Protein AF-A0A815HMY9-F1 (afdb_monomer)

Secondary structure (DSSP, 8-state):
---TTSS------GGGB-TTTSSBPSSEEEPTTT--EEEHHHHHHHHTT--S------SSS----GGGGSHHHHHHHHHHHHHHHHHHHHHHHHHHHHHHHHHHHHHHHHHHHHT-

Radius of gyration: 32.59 Å; Cα contacts (8 Å, |Δi|>4): 49; chains: 1; bounding box: 58×55×93 Å

Nearest PDB structures (foldseek):
  6wi7-assembly1_A  TM=7.909E-01  e=6.933E-03  Homo sapiens
  2ckl-assembly1_B  TM=5.081E-01  e=1.659E-02  Mus musculus
  3rpg-assembly1_C  TM=5.538E-01  e=2.386E-02  Homo sapiens
  8pp7-assembly1_M  TM=5.093E-01  e=4.591E-02  Homo sapiens
  2y43-assembly1_B  TM=5.173E-01  e=6.604E-02  Homo sapiens

Sequence (116 aa):
MVDINTRNKHMLDRKYICPVCSLILREPVQLTECGHRLCQTCLNAGQEQMNIDLPRTTTAGACIPATAQFEEVHEMLHILAGDIEALVNNEQRLSNESFQMQITLTILKEESSKLK

Organism: NCBI:txid392033

Structure (mmCIF, N/CA/C/O backbone):
data_AF-A0A815HMY9-F1
#
_entry.id   AF-A0A815HMY9-F1
#
loop_
_atom_site.group_PDB
_atom_site.id
_atom_site.type_symbol
_atom_site.label_atom_id
_atom_site.label_alt_id
_atom_site.label_comp_id
_atom_site.label_asym_id
_atom_site.label_entity_id
_atom_site.label_seq_id
_atom_site.pdbx_PDB_ins_code
_atom_site.Cartn_x
_atom_site.Cartn_y
_atom_site.Cartn_z
_atom_site.occupancy
_atom_site.B_iso_or_equiv
_atom_site.auth_seq_id
_atom_site.auth_comp_id
_atom_site.auth_asym_id
_atom_site.auth_atom_id
_atom_site.pdbx_PDB_model_num
ATOM 1 N N . MET A 1 1 ? 11.245 -32.090 -42.376 1.00 38.44 1 MET A N 1
ATOM 2 C CA . MET A 1 1 ? 11.591 -30.671 -42.154 1.00 38.44 1 MET A CA 1
ATOM 3 C C . MET A 1 1 ? 11.273 -30.357 -40.709 1.00 38.44 1 MET A C 1
ATOM 5 O O . MET A 1 1 ? 10.111 -30.404 -40.345 1.00 38.44 1 MET A O 1
ATOM 9 N N . VAL A 1 2 ? 12.294 -30.193 -39.867 1.00 44.50 2 VAL A N 1
ATOM 10 C CA . VAL A 1 2 ? 12.107 -29.775 -38.472 1.00 44.50 2 VAL A CA 1
ATOM 11 C C . VAL A 1 2 ? 12.277 -28.264 -38.461 1.00 44.50 2 VAL A C 1
ATOM 13 O O . VAL A 1 2 ? 13.366 -27.781 -38.767 1.00 44.50 2 VAL A O 1
ATOM 16 N N . ASP A 1 3 ? 11.202 -27.536 -38.171 1.00 42.69 3 ASP A N 1
ATOM 17 C CA . ASP A 1 3 ? 11.218 -26.082 -38.051 1.00 42.69 3 ASP A CA 1
ATOM 18 C C . ASP A 1 3 ? 12.169 -25.650 -36.930 1.00 42.69 3 ASP A C 1
ATOM 20 O O . ASP A 1 3 ? 11.927 -25.846 -35.738 1.00 42.69 3 ASP A O 1
ATOM 24 N N . ILE A 1 4 ? 13.281 -25.040 -37.336 1.00 56.28 4 ILE A N 1
ATOM 25 C CA . ILE A 1 4 ? 14.338 -24.513 -36.463 1.00 56.28 4 ILE A CA 1
ATOM 26 C C . ILE A 1 4 ? 13.816 -23.374 -35.560 1.00 56.28 4 ILE A C 1
ATOM 28 O O . ILE A 1 4 ? 14.440 -23.049 -34.553 1.00 56.28 4 ILE A O 1
ATOM 32 N N . ASN A 1 5 ? 12.630 -22.824 -35.840 1.00 50.59 5 ASN A N 1
ATOM 33 C CA . ASN A 1 5 ? 12.062 -21.699 -35.095 1.00 50.59 5 ASN A CA 1
ATOM 34 C C . ASN A 1 5 ? 11.156 -22.090 -33.911 1.00 50.59 5 ASN A C 1
ATOM 36 O O . ASN A 1 5 ? 10.727 -21.212 -33.165 1.00 50.59 5 ASN A O 1
ATOM 40 N N . THR A 1 6 ? 10.906 -23.380 -33.658 1.00 52.47 6 THR A N 1
ATOM 41 C CA . THR A 1 6 ? 10.106 -23.846 -32.501 1.00 52.47 6 THR A CA 1
ATOM 42 C C . THR A 1 6 ? 10.982 -24.391 -31.367 1.00 52.47 6 THR A C 1
ATOM 44 O O . THR A 1 6 ? 10.725 -25.468 -30.833 1.00 52.47 6 THR A O 1
ATOM 47 N N . ARG A 1 7 ? 12.054 -23.678 -30.988 1.00 46.31 7 ARG A N 1
ATOM 48 C CA . ARG A 1 7 ? 12.955 -24.133 -29.906 1.00 46.31 7 ARG A CA 1
ATOM 49 C C . ARG A 1 7 ? 13.421 -23.097 -28.893 1.00 46.31 7 ARG A C 1
ATOM 51 O O . ARG A 1 7 ? 14.329 -23.416 -28.150 1.00 46.31 7 ARG A O 1
ATOM 58 N N . ASN A 1 8 ? 12.801 -21.923 -28.777 1.00 51.16 8 ASN A N 1
ATOM 59 C CA . ASN A 1 8 ? 13.047 -21.042 -27.624 1.00 51.16 8 ASN A CA 1
ATOM 60 C C . ASN A 1 8 ? 11.838 -20.151 -27.306 1.00 51.16 8 ASN A C 1
ATOM 62 O O . ASN A 1 8 ? 11.916 -18.929 -27.349 1.00 51.16 8 ASN A O 1
ATOM 66 N N . LYS A 1 9 ? 10.720 -20.759 -26.890 1.00 47.25 9 LYS A N 1
ATOM 67 C CA . LYS A 1 9 ? 9.711 -20.066 -26.066 1.00 47.25 9 LYS A CA 1
ATOM 68 C C . LYS A 1 9 ? 10.207 -19.987 -24.612 1.00 47.25 9 LYS A C 1
ATOM 70 O O . LYS A 1 9 ? 9.490 -20.324 -23.676 1.00 47.25 9 LYS A O 1
ATOM 75 N N . HIS A 1 10 ? 11.466 -19.599 -24.426 1.00 52.81 10 HIS A N 1
ATOM 76 C CA . HIS A 1 10 ? 11.937 -19.137 -23.134 1.00 52.81 10 HIS A CA 1
ATOM 77 C C . HIS A 1 10 ? 11.431 -17.709 -23.015 1.00 52.81 10 HIS A C 1
ATOM 79 O O . HIS A 1 10 ? 11.761 -16.864 -23.841 1.00 52.81 10 HIS A O 1
ATOM 85 N N . MET A 1 11 ? 10.567 -17.481 -22.032 1.00 54.97 11 MET A N 1
ATOM 86 C CA . MET A 1 11 ? 10.133 -16.161 -21.593 1.00 54.97 11 MET A CA 1
ATOM 87 C C . MET A 1 11 ? 11.373 -15.271 -21.487 1.00 54.97 11 MET A C 1
ATOM 89 O O . MET A 1 11 ? 12.158 -15.431 -20.552 1.00 54.97 11 MET A O 1
ATOM 93 N N . LEU A 1 12 ? 11.612 -14.411 -22.481 1.00 61.91 12 LEU A N 1
ATOM 94 C CA . LEU A 1 12 ? 12.710 -13.460 -22.409 1.00 61.91 12 LEU A CA 1
ATOM 95 C C . LEU A 1 12 ? 12.444 -12.606 -21.177 1.00 61.91 12 LEU A C 1
ATOM 97 O O . LEU A 1 12 ? 11.389 -11.981 -21.062 1.00 61.91 12 LEU A O 1
ATOM 101 N N . ASP A 1 13 ? 13.372 -12.661 -20.226 1.00 74.62 13 ASP A N 1
ATOM 102 C CA . ASP A 1 13 ? 13.276 -11.883 -19.002 1.00 74.62 13 ASP A CA 1
ATOM 103 C C . ASP A 1 13 ? 13.105 -10.406 -19.384 1.00 74.62 13 ASP A C 1
ATOM 105 O O . ASP A 1 13 ? 13.801 -9.903 -20.273 1.00 74.62 13 ASP A O 1
ATOM 109 N N . ARG A 1 14 ? 12.165 -9.716 -18.728 1.00 76.00 14 ARG A N 1
ATOM 110 C CA . ARG A 1 14 ? 11.827 -8.314 -19.008 1.00 76.00 14 ARG A CA 1
ATOM 111 C C . ARG A 1 14 ? 13.058 -7.408 -18.958 1.00 76.00 14 ARG A C 1
ATOM 113 O O . ARG A 1 14 ? 13.086 -6.406 -19.662 1.00 76.00 14 ARG A O 1
ATOM 120 N N . LYS A 1 15 ? 14.108 -7.792 -18.221 1.00 80.69 15 LYS A N 1
ATOM 121 C CA . LYS A 1 15 ? 15.401 -7.083 -18.192 1.00 80.69 15 LYS A CA 1
ATOM 122 C C . LYS A 1 15 ? 16.135 -7.013 -19.542 1.00 80.69 15 LYS A C 1
ATOM 124 O O . LYS A 1 15 ? 17.070 -6.227 -19.674 1.00 80.69 15 LYS A O 1
ATOM 129 N N . TYR A 1 16 ? 15.752 -7.834 -20.521 1.00 85.38 16 TYR A N 1
ATOM 130 C CA . TYR A 1 16 ? 16.311 -7.841 -21.878 1.00 85.38 16 TYR A CA 1
ATOM 131 C C . TYR A 1 16 ? 15.416 -7.150 -22.911 1.00 85.38 16 TYR A C 1
ATOM 133 O O . TYR A 1 16 ? 15.780 -7.095 -24.087 1.00 85.38 16 TYR A O 1
ATOM 141 N N . ILE A 1 17 ? 14.261 -6.630 -22.494 1.00 86.50 17 ILE A N 1
ATOM 142 C CA . ILE A 1 17 ? 13.305 -5.942 -23.360 1.00 86.50 17 ILE A CA 1
ATOM 143 C C . ILE A 1 17 ? 13.416 -4.436 -23.133 1.00 86.50 17 ILE A C 1
ATOM 145 O O . ILE A 1 17 ? 13.431 -3.957 -22.003 1.00 86.50 17 ILE A O 1
ATOM 149 N N . CYS A 1 18 ? 13.497 -3.679 -24.222 1.00 85.38 18 CYS A N 1
ATOM 150 C CA . CYS A 1 18 ? 13.484 -2.229 -24.178 1.00 85.38 18 CYS A CA 1
ATOM 151 C C . CYS A 1 18 ? 12.080 -1.726 -23.811 1.00 85.38 18 CYS A C 1
ATOM 153 O O . CYS A 1 18 ? 11.129 -2.075 -24.511 1.00 85.38 18 CYS A O 1
ATOM 155 N N . PRO A 1 19 ? 11.924 -0.855 -22.800 1.00 82.44 19 PRO A N 1
ATOM 156 C CA . PRO A 1 19 ? 10.613 -0.320 -22.430 1.00 82.44 19 PRO A CA 1
ATOM 157 C C . PRO A 1 19 ? 10.044 0.663 -23.466 1.00 82.44 19 PRO A C 1
ATOM 159 O O . PRO A 1 19 ? 8.841 0.889 -23.484 1.00 82.44 19 PRO A O 1
ATOM 162 N N . VAL A 1 20 ? 10.886 1.239 -24.333 1.00 85.44 20 VAL A N 1
ATOM 163 C CA . VAL A 1 20 ? 10.459 2.216 -25.349 1.00 85.44 20 VAL A CA 1
ATOM 164 C C . VAL A 1 20 ? 9.879 1.513 -26.574 1.00 85.44 20 VAL A C 1
ATOM 166 O O . VAL A 1 20 ? 8.767 1.810 -26.991 1.00 85.44 20 VAL A O 1
ATOM 169 N N . CYS A 1 21 ? 10.615 0.561 -27.155 1.00 87.25 21 CYS A N 1
ATOM 170 C CA . CYS A 1 21 ? 10.184 -0.119 -28.379 1.00 87.25 21 CYS A CA 1
ATOM 171 C C . CYS A 1 21 ? 9.567 -1.505 -28.144 1.00 87.25 21 CYS A C 1
ATOM 173 O O . CYS A 1 21 ? 9.093 -2.117 -29.094 1.00 87.25 21 CYS A O 1
ATOM 175 N N . SER A 1 22 ? 9.567 -2.015 -26.907 1.00 86.19 22 SER A N 1
ATOM 176 C CA . SER A 1 22 ? 9.085 -3.362 -26.545 1.00 86.19 22 SER A CA 1
ATOM 177 C C . SER A 1 22 ? 9.767 -4.515 -27.302 1.00 86.19 22 SER A C 1
ATOM 179 O O . SER A 1 22 ? 9.259 -5.635 -27.339 1.00 86.19 22 SER A O 1
ATOM 181 N N . LEU A 1 23 ? 10.940 -4.262 -27.889 1.00 87.06 23 LEU A N 1
ATOM 182 C CA . LEU A 1 23 ? 11.782 -5.255 -28.558 1.00 87.06 23 LEU A CA 1
ATOM 183 C C . LEU A 1 23 ? 12.968 -5.643 -27.671 1.00 87.06 23 LEU A C 1
ATOM 185 O O . LEU A 1 23 ? 13.280 -4.958 -26.698 1.00 87.06 23 LEU A O 1
ATOM 189 N N . ILE A 1 24 ? 13.670 -6.720 -28.032 1.00 89.12 24 ILE A N 1
ATOM 190 C CA . ILE A 1 24 ? 14.954 -7.070 -27.407 1.00 89.12 24 ILE A CA 1
ATOM 191 C C . ILE A 1 24 ? 15.902 -5.873 -27.510 1.00 89.12 24 ILE A C 1
ATOM 193 O O . ILE A 1 24 ? 16.030 -5.273 -28.582 1.00 89.12 24 ILE A O 1
ATOM 197 N N . LEU A 1 25 ? 16.559 -5.542 -26.398 1.00 87.44 25 LEU A N 1
ATOM 198 C CA . LEU A 1 25 ? 17.528 -4.455 -26.321 1.00 87.44 25 LEU A CA 1
ATOM 199 C C . LEU A 1 25 ? 18.603 -4.604 -27.408 1.00 87.44 25 LEU A C 1
ATOM 201 O O . LEU A 1 25 ? 19.324 -5.602 -27.452 1.00 87.44 25 LEU A O 1
ATOM 205 N N . ARG A 1 26 ? 18.728 -3.587 -28.261 1.00 90.62 26 ARG A N 1
ATOM 206 C CA . ARG A 1 26 ? 19.813 -3.447 -29.239 1.00 90.62 26 ARG A CA 1
ATOM 207 C C . ARG A 1 26 ? 20.729 -2.341 -28.757 1.00 90.62 26 ARG A C 1
ATOM 209 O O . ARG A 1 26 ? 20.251 -1.230 -28.557 1.00 90.62 26 ARG A O 1
ATOM 216 N N . GLU A 1 27 ? 22.000 -2.672 -28.545 1.00 92.12 27 GLU A N 1
ATOM 217 C CA . GLU A 1 27 ? 22.988 -1.746 -27.971 1.00 92.12 27 GLU A CA 1
ATOM 218 C C . GLU A 1 27 ? 22.455 -1.127 -26.662 1.00 92.12 27 GLU A C 1
ATOM 220 O O . GLU A 1 27 ? 22.112 0.055 -26.620 1.00 92.12 27 GLU A O 1
ATOM 225 N N . PRO A 1 28 ? 22.260 -1.947 -25.608 1.00 89.75 28 PRO A N 1
ATOM 226 C CA . PRO A 1 28 ? 21.654 -1.486 -24.368 1.00 89.75 28 PRO A CA 1
ATOM 227 C C . PRO A 1 28 ? 22.507 -0.408 -23.698 1.00 89.75 28 PRO A C 1
ATOM 229 O O . PRO A 1 28 ? 23.650 -0.658 -23.320 1.00 89.75 28 PRO A O 1
ATOM 232 N N . VAL A 1 29 ? 21.900 0.747 -23.456 1.00 89.19 29 VAL A N 1
ATOM 233 C CA . VAL A 1 29 ? 22.442 1.815 -22.616 1.00 89.19 29 VAL A CA 1
ATOM 234 C C . VAL A 1 29 ? 21.724 1.783 -21.280 1.00 89.19 29 VAL A C 1
ATOM 236 O O . VAL A 1 29 ? 20.497 1.691 -21.237 1.00 89.19 29 VAL A O 1
ATOM 239 N N . GLN A 1 30 ? 22.485 1.852 -20.190 1.00 87.81 30 GLN A N 1
ATOM 240 C CA . GLN A 1 30 ? 21.952 1.942 -18.836 1.00 87.81 30 GLN A CA 1
ATOM 241 C C . GLN A 1 30 ? 21.931 3.403 -18.381 1.00 87.81 30 GLN A C 1
ATOM 243 O O . GLN A 1 30 ? 22.959 4.075 -18.416 1.00 87.81 30 GLN A O 1
ATOM 248 N N . LEU A 1 31 ? 20.773 3.883 -17.931 1.00 81.06 31 LEU A N 1
ATOM 249 C CA . LEU A 1 31 ? 20.644 5.212 -17.336 1.00 81.06 31 LEU A CA 1
ATOM 250 C C . LEU A 1 31 ? 21.328 5.226 -15.963 1.00 81.06 31 LEU A C 1
ATOM 252 O O . LEU A 1 31 ? 21.024 4.376 -15.124 1.00 81.06 31 LEU A O 1
ATOM 256 N N . THR A 1 32 ? 22.224 6.184 -15.723 1.00 77.94 32 THR A N 1
ATOM 257 C CA . THR A 1 32 ? 22.988 6.289 -14.465 1.00 77.94 32 THR A CA 1
ATOM 258 C C . THR A 1 32 ? 22.086 6.523 -13.257 1.00 77.94 32 THR A C 1
ATOM 260 O O . THR A 1 32 ? 22.285 5.898 -12.222 1.00 77.94 32 THR A O 1
ATOM 263 N N . GLU A 1 33 ? 21.051 7.349 -13.418 1.00 71.12 33 GLU A N 1
ATOM 264 C CA . GLU A 1 33 ? 20.188 7.790 -12.313 1.00 71.12 33 GLU A CA 1
ATOM 265 C C . GLU A 1 33 ? 19.211 6.713 -11.826 1.00 71.12 33 GLU A C 1
ATOM 267 O O . GLU A 1 33 ? 18.914 6.627 -10.638 1.00 71.12 33 GLU A O 1
ATOM 272 N N . CYS A 1 34 ? 18.671 5.901 -12.742 1.00 75.12 34 CYS A N 1
ATOM 273 C CA . CYS A 1 34 ? 17.600 4.948 -12.429 1.00 75.12 34 CYS A CA 1
ATOM 274 C C . CYS A 1 34 ? 17.933 3.486 -12.768 1.00 75.12 34 CYS A C 1
ATOM 276 O O . CYS A 1 34 ? 17.124 2.602 -12.505 1.00 75.12 34 CYS A O 1
ATOM 278 N N . GLY A 1 35 ? 19.095 3.204 -13.365 1.00 77.19 35 GLY A N 1
ATOM 279 C CA . GLY A 1 35 ? 19.568 1.845 -13.655 1.00 77.19 35 GLY A CA 1
ATOM 280 C C . GLY A 1 35 ? 18.817 1.093 -14.764 1.00 77.19 35 GLY A C 1
ATOM 281 O O . GLY A 1 35 ? 19.206 -0.023 -15.113 1.00 77.19 35 GLY A O 1
ATOM 282 N N . HIS A 1 36 ? 17.773 1.683 -15.351 1.00 81.12 36 HIS A N 1
ATOM 283 C CA . HIS A 1 36 ? 17.024 1.086 -16.455 1.00 81.12 36 HIS A CA 1
ATOM 284 C C . HIS A 1 36 ? 17.851 1.024 -17.737 1.00 81.12 36 HIS A C 1
ATOM 286 O O . HIS A 1 36 ? 18.683 1.893 -17.999 1.00 81.12 36 HIS A O 1
ATOM 292 N N . ARG A 1 37 ? 17.588 -0.002 -18.553 1.00 87.12 37 ARG A N 1
ATOM 293 C CA . ARG A 1 37 ? 18.242 -0.201 -19.848 1.00 87.12 37 ARG A CA 1
ATOM 294 C C . ARG A 1 37 ? 17.278 0.054 -20.996 1.00 87.12 37 ARG A C 1
ATOM 296 O O . ARG A 1 37 ? 16.146 -0.424 -20.976 1.00 87.12 37 ARG A O 1
ATOM 303 N N . LEU A 1 38 ? 17.748 0.761 -22.014 1.00 88.69 38 LEU A N 1
ATOM 304 C CA . LEU A 1 38 ? 17.036 0.977 -23.274 1.00 88.69 38 LEU A CA 1
ATOM 305 C C . LEU A 1 38 ? 18.000 0.880 -24.462 1.00 88.69 38 LEU A C 1
ATOM 307 O O . LEU A 1 38 ? 19.210 0.847 -24.269 1.00 88.69 38 LEU A O 1
ATOM 311 N N . CYS A 1 39 ? 17.483 0.792 -25.687 1.00 92.69 39 CYS A N 1
ATOM 312 C CA . CYS A 1 39 ? 18.334 0.783 -26.878 1.00 92.69 39 CYS A CA 1
ATOM 313 C C . CYS A 1 39 ? 19.019 2.145 -27.061 1.00 92.69 39 CYS A C 1
ATOM 315 O O . CYS A 1 39 ? 18.355 3.168 -26.891 1.00 92.69 39 CYS A O 1
ATOM 317 N N . GLN A 1 40 ? 20.282 2.175 -27.496 1.00 90.06 40 GLN A N 1
ATOM 318 C CA . GLN A 1 40 ? 20.995 3.416 -27.845 1.00 90.06 40 GLN A CA 1
ATOM 319 C C . GLN A 1 40 ? 20.177 4.295 -28.805 1.00 90.06 40 GLN A C 1
ATOM 321 O O . GLN A 1 40 ? 20.058 5.501 -28.616 1.00 90.06 40 GLN A O 1
ATOM 326 N N . THR A 1 41 ? 19.536 3.685 -29.802 1.00 89.25 41 THR A N 1
ATOM 327 C CA . THR A 1 41 ? 18.679 4.394 -30.762 1.00 89.25 41 THR A CA 1
ATOM 328 C C . THR A 1 41 ? 17.425 4.984 -30.120 1.00 89.25 41 THR A C 1
ATOM 330 O O . THR A 1 41 ? 17.031 6.094 -30.461 1.00 89.25 41 THR A O 1
ATOM 333 N N . CYS A 1 42 ? 16.818 4.277 -29.163 1.00 86.75 42 CYS A N 1
ATOM 334 C CA . CYS A 1 42 ? 15.677 4.781 -28.400 1.00 86.75 42 CYS A CA 1
ATOM 335 C C . CYS A 1 42 ? 16.078 5.921 -27.457 1.00 86.75 42 CYS A C 1
ATOM 337 O O . CYS A 1 42 ? 15.256 6.795 -27.202 1.00 86.75 42 CYS A O 1
ATOM 339 N N . LEU A 1 43 ? 17.322 5.925 -26.963 1.00 85.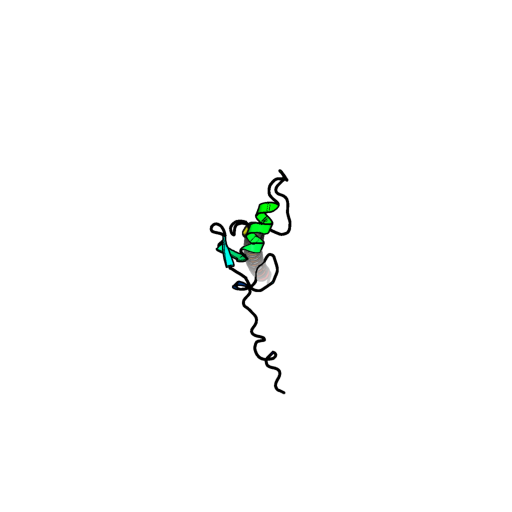25 43 LEU A N 1
ATOM 340 C CA . LEU A 1 43 ? 17.855 7.023 -26.157 1.00 85.25 43 LEU A CA 1
ATOM 341 C C . LEU A 1 43 ? 17.999 8.275 -27.020 1.00 85.25 43 LEU A C 1
ATOM 343 O O . LEU A 1 43 ? 17.422 9.310 -26.704 1.00 85.25 43 LEU A O 1
ATOM 347 N N . ASN A 1 44 ? 18.705 8.146 -28.143 1.00 82.62 44 ASN A N 1
ATOM 348 C CA . ASN A 1 44 ? 19.010 9.261 -29.035 1.00 82.62 44 ASN A CA 1
ATOM 349 C C . ASN A 1 44 ? 17.729 9.877 -29.633 1.00 82.62 44 ASN A C 1
ATOM 351 O O . ASN A 1 44 ? 17.581 11.096 -29.636 1.00 82.62 44 ASN A O 1
ATOM 355 N N . ALA A 1 45 ? 16.757 9.047 -30.039 1.00 77.56 45 ALA A N 1
ATOM 356 C CA . ALA A 1 45 ? 15.476 9.517 -30.574 1.00 77.56 45 ALA A CA 1
ATOM 357 C C . ALA A 1 45 ? 14.654 10.335 -29.559 1.00 77.56 45 ALA A C 1
ATOM 359 O O . ALA A 1 45 ? 13.934 11.252 -29.949 1.00 77.56 45 ALA A O 1
ATOM 360 N N . GLY A 1 46 ? 14.766 10.025 -28.261 1.00 64.12 46 GLY A N 1
ATOM 361 C CA . GLY A 1 46 ? 14.130 10.805 -27.197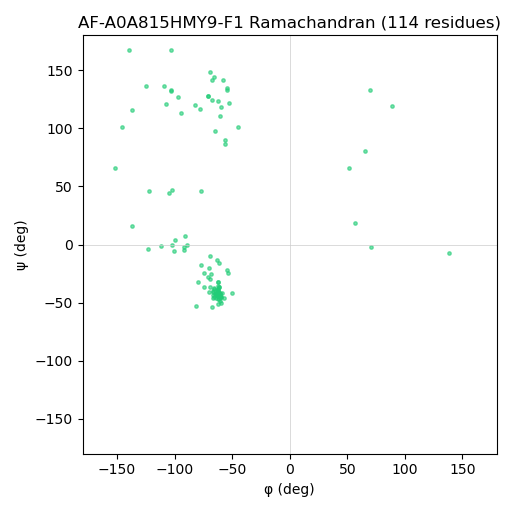 1.00 64.12 46 GLY A CA 1
ATOM 362 C C . GLY A 1 46 ? 14.825 12.143 -26.920 1.00 64.12 46 GLY A C 1
ATOM 363 O O . GLY A 1 46 ? 14.184 13.076 -26.446 1.00 64.12 46 GLY A O 1
ATOM 364 N N . GLN A 1 47 ? 16.119 12.268 -27.238 1.00 57.66 47 GLN A N 1
ATOM 365 C CA . GLN A 1 47 ? 16.883 13.506 -27.044 1.00 57.66 47 GLN A CA 1
ATOM 366 C C . GLN A 1 47 ? 16.627 14.540 -28.150 1.00 57.66 47 GLN A C 1
ATOM 368 O O . GLN A 1 47 ? 16.597 15.734 -27.862 1.00 57.66 47 GLN A O 1
ATOM 373 N N . GLU A 1 48 ? 16.365 14.110 -29.387 1.00 51.47 48 GLU A N 1
ATOM 374 C CA . GLU A 1 48 ? 16.032 15.012 -30.506 1.00 51.47 48 GLU A CA 1
ATOM 375 C C . GLU A 1 48 ? 14.654 15.692 -30.379 1.00 51.47 48 GLU A C 1
ATOM 377 O O . GLU A 1 48 ? 14.369 16.641 -31.105 1.00 51.47 48 GLU A O 1
ATOM 382 N N . GLN A 1 49 ? 13.814 15.271 -29.427 1.00 49.19 49 GLN A N 1
ATOM 383 C CA . GLN A 1 49 ? 12.485 15.850 -29.175 1.00 49.19 49 GLN A CA 1
ATOM 384 C C . GLN A 1 49 ? 12.449 16.842 -27.991 1.00 49.19 49 GLN A C 1
ATOM 386 O O . GLN A 1 49 ? 11.389 17.369 -27.665 1.00 49.19 49 GLN A O 1
ATOM 391 N N . MET A 1 50 ? 13.595 17.144 -27.367 1.00 44.12 50 MET A N 1
ATOM 392 C CA . MET A 1 50 ? 13.714 17.959 -26.142 1.00 44.12 50 MET A CA 1
ATOM 393 C C . MET A 1 50 ? 14.243 19.389 -26.398 1.00 44.12 50 MET A C 1
ATOM 395 O O . MET A 1 50 ? 15.094 19.880 -25.661 1.00 44.12 50 MET A O 1
ATOM 399 N N . ASN A 1 51 ? 13.740 20.078 -27.430 1.00 42.75 51 ASN A N 1
ATOM 400 C CA . ASN A 1 51 ? 13.882 21.540 -27.573 1.00 42.75 51 ASN A CA 1
ATOM 401 C C . ASN A 1 51 ? 12.511 22.228 -27.678 1.00 42.75 51 ASN A C 1
ATOM 403 O O . ASN A 1 51 ? 12.270 23.042 -28.569 1.00 42.75 51 ASN A O 1
ATOM 407 N N . ILE A 1 52 ? 11.585 21.839 -26.799 1.00 40.00 52 ILE A N 1
ATOM 408 C CA . ILE A 1 52 ? 10.324 22.546 -26.570 1.00 40.00 52 ILE A CA 1
ATOM 409 C C . ILE A 1 52 ? 10.103 22.589 -25.055 1.00 40.00 52 ILE A C 1
ATOM 411 O O . ILE A 1 52 ? 9.951 21.548 -24.418 1.00 40.00 52 ILE A O 1
ATOM 415 N N . ASP A 1 53 ? 10.102 23.799 -24.493 1.00 42.28 53 ASP A N 1
ATOM 416 C CA . ASP A 1 53 ? 9.661 24.114 -23.131 1.00 42.28 53 ASP A CA 1
ATOM 417 C C . ASP A 1 53 ? 8.208 23.653 -22.916 1.00 42.28 53 ASP A C 1
ATOM 419 O O . ASP A 1 53 ? 7.266 24.409 -23.166 1.00 42.28 53 ASP A O 1
ATOM 423 N N . LEU A 1 54 ? 7.992 22.412 -22.467 1.00 40.28 54 LEU A N 1
ATOM 424 C CA . LEU A 1 54 ? 6.653 21.913 -22.143 1.00 40.28 54 LEU A CA 1
ATOM 425 C C . LEU A 1 54 ? 6.591 21.379 -20.701 1.00 40.28 54 LEU A C 1
ATOM 427 O O . LEU A 1 54 ? 7.523 20.699 -20.261 1.00 40.28 54 LEU A O 1
ATOM 431 N N . PRO A 1 55 ? 5.528 21.699 -19.928 1.00 39.72 55 PRO A N 1
ATOM 432 C CA . PRO A 1 55 ? 5.488 21.447 -18.495 1.00 39.72 55 PRO A CA 1
ATOM 433 C C . PRO A 1 55 ? 5.499 19.948 -18.211 1.00 39.72 55 PRO A C 1
ATOM 435 O O . PRO A 1 55 ? 4.873 19.162 -18.922 1.00 39.72 55 PRO A O 1
ATOM 438 N N . ARG A 1 56 ? 6.179 19.565 -17.125 1.00 49.03 56 ARG A N 1
ATOM 439 C CA . ARG A 1 56 ? 6.156 18.217 -16.542 1.00 49.03 56 ARG A CA 1
ATOM 440 C C . ARG A 1 56 ? 4.720 17.799 -16.200 1.00 49.03 56 ARG A C 1
ATOM 442 O O . ARG A 1 56 ? 4.298 17.932 -15.059 1.00 49.03 56 ARG A O 1
ATOM 449 N N . THR A 1 57 ? 4.004 17.232 -17.159 1.00 37.25 57 THR A N 1
ATOM 450 C CA . THR A 1 57 ? 2.790 16.449 -16.918 1.00 37.25 57 THR A CA 1
ATOM 451 C C . THR A 1 57 ? 2.693 15.317 -17.937 1.00 37.25 57 THR A C 1
ATOM 453 O O . THR A 1 57 ? 2.299 15.515 -19.077 1.00 37.25 57 THR A O 1
ATOM 456 N N . THR A 1 58 ? 3.062 14.134 -17.441 1.00 45.34 58 THR A N 1
ATOM 457 C CA . THR A 1 58 ? 2.399 12.836 -17.639 1.00 45.34 58 THR A CA 1
ATOM 458 C C . THR A 1 58 ? 2.426 12.133 -19.011 1.00 45.34 58 THR A C 1
ATOM 460 O O . THR A 1 58 ? 1.996 12.642 -20.036 1.00 45.34 58 THR A O 1
ATOM 463 N N . THR A 1 59 ? 2.756 10.836 -18.914 1.00 48.50 59 THR A N 1
ATOM 464 C CA . THR A 1 59 ? 2.487 9.697 -19.819 1.00 48.50 59 THR A CA 1
ATOM 465 C C . THR A 1 59 ? 3.493 9.396 -20.945 1.00 48.50 59 THR A C 1
ATOM 467 O O . THR A 1 59 ? 3.731 10.191 -21.838 1.00 48.50 59 THR A O 1
ATOM 470 N N . ALA A 1 60 ? 4.053 8.177 -20.866 1.00 45.66 60 ALA A N 1
ATOM 471 C CA . ALA A 1 60 ? 4.975 7.508 -21.794 1.00 45.66 60 ALA A CA 1
ATOM 472 C C . ALA A 1 60 ? 6.374 8.143 -21.969 1.00 45.66 60 ALA A C 1
ATOM 474 O O . ALA A 1 60 ? 6.660 8.789 -22.968 1.00 45.66 60 ALA A O 1
ATOM 475 N N . GLY A 1 61 ? 7.289 7.877 -21.025 1.00 51.38 61 GLY A N 1
ATOM 476 C CA . GLY A 1 61 ? 8.734 8.062 -21.263 1.00 51.38 61 GLY A CA 1
ATOM 477 C C . GLY A 1 61 ? 9.552 8.683 -20.130 1.00 51.38 61 GLY A C 1
ATOM 478 O O . GLY A 1 61 ? 10.775 8.697 -20.215 1.00 51.38 61 GLY A O 1
ATOM 479 N N . ALA A 1 62 ? 8.931 9.160 -19.050 1.00 50.22 62 ALA A N 1
ATOM 480 C CA . ALA A 1 62 ? 9.678 9.675 -17.904 1.00 50.22 62 ALA A CA 1
ATOM 481 C C . ALA A 1 62 ? 10.122 8.524 -16.982 1.00 50.22 62 ALA A C 1
ATOM 483 O O . ALA A 1 62 ? 9.276 7.800 -16.454 1.00 50.22 62 ALA A O 1
ATOM 484 N N . CYS A 1 63 ? 11.436 8.357 -16.762 1.00 49.81 63 CYS A N 1
ATOM 485 C CA . CYS A 1 63 ? 11.945 7.505 -15.681 1.00 49.81 63 CYS A CA 1
ATOM 486 C C . CYS A 1 63 ? 11.511 8.154 -14.357 1.00 49.81 63 CYS A C 1
ATOM 488 O O . CYS A 1 63 ? 12.119 9.128 -13.916 1.00 49.81 63 CYS A O 1
ATOM 490 N N . ILE A 1 64 ? 10.417 7.676 -13.758 1.00 53.94 64 ILE A N 1
ATOM 491 C CA . ILE A 1 64 ? 10.026 8.084 -12.408 1.00 53.94 64 ILE A CA 1
ATOM 492 C C . ILE A 1 64 ? 11.104 7.519 -11.465 1.00 53.94 64 ILE A C 1
ATOM 494 O O . ILE A 1 64 ? 11.363 6.311 -11.523 1.00 53.94 64 ILE A O 1
ATOM 498 N N . PRO A 1 65 ? 11.776 8.342 -10.638 1.00 51.28 65 PRO A N 1
ATOM 499 C CA . PRO A 1 65 ? 12.753 7.837 -9.680 1.00 51.28 65 PRO A CA 1
ATOM 500 C C . PRO A 1 65 ? 12.072 6.831 -8.746 1.00 51.28 65 PRO A C 1
ATOM 502 O O . PRO A 1 65 ? 10.921 7.025 -8.357 1.00 51.28 65 PRO A O 1
ATOM 505 N N . ALA A 1 66 ? 12.775 5.755 -8.380 1.00 50.38 66 ALA A N 1
ATOM 506 C CA . ALA A 1 66 ? 12.222 4.671 -7.556 1.00 50.38 66 ALA A CA 1
ATOM 507 C C . ALA A 1 66 ? 11.608 5.164 -6.228 1.00 50.38 66 ALA A C 1
ATOM 509 O O . ALA A 1 66 ? 10.741 4.509 -5.665 1.00 50.38 66 ALA A O 1
ATOM 510 N N . THR A 1 67 ? 12.011 6.344 -5.755 1.00 53.31 67 THR A N 1
ATOM 511 C CA . THR A 1 67 ? 11.486 6.995 -4.551 1.00 53.31 67 THR A CA 1
ATOM 512 C C . THR A 1 67 ? 10.039 7.477 -4.677 1.00 53.31 67 THR A C 1
ATOM 514 O O . THR A 1 67 ? 9.351 7.539 -3.667 1.00 53.31 67 THR A O 1
ATOM 517 N N . ALA A 1 68 ? 9.545 7.763 -5.885 1.00 52.75 68 ALA A N 1
ATOM 518 C CA . ALA A 1 68 ? 8.172 8.224 -6.116 1.00 52.75 68 ALA A CA 1
ATOM 519 C C . ALA A 1 68 ? 7.171 7.076 -6.378 1.00 52.75 68 ALA A C 1
ATOM 521 O O . ALA A 1 68 ? 6.020 7.323 -6.715 1.00 52.75 68 ALA A O 1
ATOM 522 N N . GLN A 1 69 ? 7.588 5.812 -6.217 1.00 55.62 69 GLN A N 1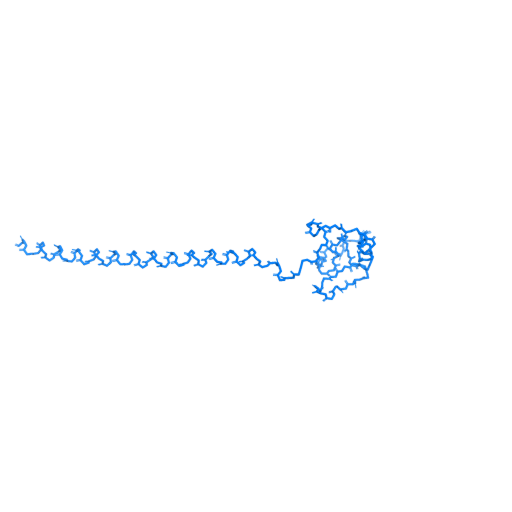
ATOM 523 C CA . GLN A 1 69 ? 6.703 4.638 -6.326 1.00 55.62 69 GLN A CA 1
ATOM 524 C C . GLN A 1 69 ? 6.041 4.241 -4.993 1.00 55.62 69 GLN A C 1
ATOM 526 O O . GLN A 1 69 ? 5.291 3.270 -4.951 1.00 55.62 69 GLN A O 1
ATOM 531 N N . PHE A 1 70 ? 6.323 4.956 -3.899 1.00 60.81 70 PHE A N 1
ATOM 532 C CA . PHE A 1 70 ? 5.933 4.537 -2.547 1.00 60.81 70 PHE A CA 1
ATOM 533 C C . PHE A 1 70 ? 4.860 5.407 -1.887 1.00 60.81 70 PHE A C 1
ATOM 535 O O . PHE A 1 70 ? 4.446 5.098 -0.773 1.00 60.81 70 PHE A O 1
ATOM 542 N N . GLU A 1 71 ? 4.386 6.462 -2.547 1.00 60.50 71 GLU A N 1
ATOM 543 C CA . GLU A 1 71 ? 3.453 7.414 -1.931 1.00 60.50 71 GLU A CA 1
ATOM 544 C C . GLU A 1 71 ? 2.058 6.792 -1.718 1.00 60.50 71 GLU A C 1
ATOM 546 O O . GLU A 1 71 ? 1.505 6.888 -0.625 1.00 60.50 71 GLU A O 1
ATOM 551 N N . GLU A 1 72 ? 1.564 6.008 -2.685 1.00 64.56 72 GLU A N 1
ATOM 552 C CA . GLU A 1 72 ? 0.308 5.242 -2.557 1.00 64.56 72 GLU A CA 1
ATOM 553 C C . GLU A 1 72 ? 0.401 4.135 -1.490 1.00 64.56 72 GLU A C 1
ATOM 555 O O . GLU A 1 72 ? -0.532 3.898 -0.722 1.00 64.56 72 GLU A O 1
ATOM 560 N N . VAL A 1 73 ? 1.554 3.462 -1.400 1.00 77.62 73 VAL A N 1
ATOM 561 C CA . VAL A 1 73 ? 1.786 2.397 -0.408 1.00 77.62 73 VAL A CA 1
ATOM 562 C C . VAL A 1 73 ? 1.856 2.977 1.004 1.00 77.62 7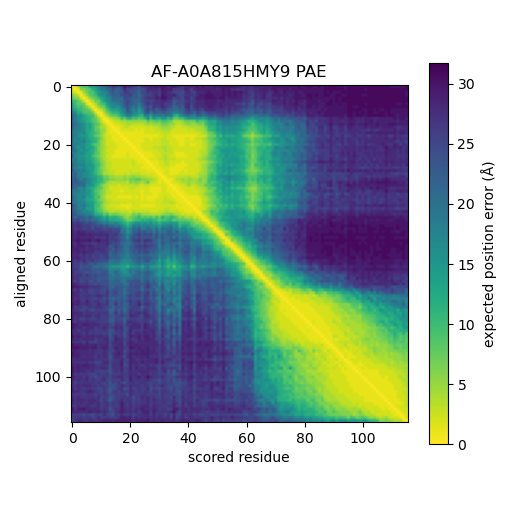3 VAL A C 1
ATOM 564 O O . VAL A 1 73 ? 1.375 2.357 1.952 1.00 77.62 73 VAL A O 1
ATOM 567 N N . HIS A 1 74 ? 2.434 4.168 1.150 1.00 79.56 74 HIS A N 1
ATOM 568 C CA . HIS A 1 74 ? 2.528 4.865 2.425 1.00 79.56 74 HIS A CA 1
ATOM 569 C C . HIS A 1 74 ? 1.146 5.289 2.941 1.00 79.56 74 HIS A C 1
ATOM 571 O O . HIS A 1 74 ? 0.847 5.061 4.112 1.00 79.56 74 HIS A O 1
ATOM 577 N N . GLU A 1 75 ? 0.276 5.831 2.085 1.00 78.88 75 GLU A N 1
ATOM 578 C CA . GLU A 1 75 ? -1.101 6.178 2.467 1.00 78.88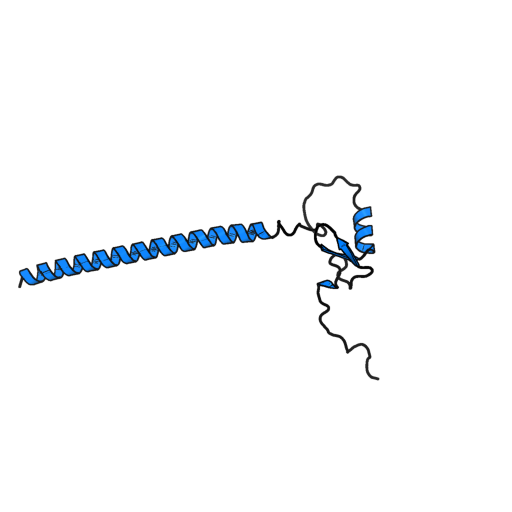 75 GLU A CA 1
ATOM 579 C C . GLU A 1 75 ? -1.898 4.939 2.905 1.00 78.88 75 GLU A C 1
ATOM 581 O O . GLU A 1 75 ? -2.523 4.938 3.967 1.00 78.88 75 GLU A O 1
ATOM 586 N N . MET A 1 76 ? -1.785 3.839 2.155 1.00 84.88 76 MET A N 1
ATOM 587 C CA . MET A 1 76 ? -2.423 2.570 2.512 1.00 84.88 76 MET A CA 1
ATOM 588 C C . MET A 1 76 ? -1.915 2.010 3.853 1.00 84.88 76 MET A C 1
ATOM 590 O O . MET A 1 76 ? -2.696 1.451 4.625 1.00 84.88 76 MET A O 1
ATOM 594 N N . LEU A 1 77 ? -0.625 2.183 4.161 1.00 86.38 77 LEU A N 1
ATOM 595 C CA . LEU A 1 77 ? -0.038 1.759 5.434 1.00 86.38 77 LEU A CA 1
ATOM 596 C C . LEU A 1 77 ? -0.587 2.570 6.620 1.00 86.38 77 LEU A C 1
ATOM 598 O O . LEU A 1 77 ? -0.860 1.990 7.670 1.00 86.38 77 LEU A O 1
ATOM 602 N N . HIS A 1 78 ? -0.783 3.882 6.450 1.00 83.19 78 HIS A N 1
ATOM 603 C CA . HIS A 1 78 ? -1.383 4.744 7.480 1.00 83.19 78 HIS A CA 1
ATOM 604 C C . HIS A 1 78 ? -2.837 4.377 7.765 1.00 83.19 78 HIS A C 1
ATOM 606 O O . HIS A 1 78 ? -3.225 4.291 8.929 1.00 83.19 78 HIS A O 1
ATOM 612 N N . ILE A 1 79 ? -3.624 4.105 6.721 1.00 88.12 79 ILE A N 1
ATOM 613 C CA . ILE A 1 79 ? -5.019 3.665 6.873 1.00 88.12 79 ILE A CA 1
ATOM 614 C C . ILE A 1 79 ? -5.075 2.349 7.659 1.00 88.12 79 ILE A C 1
ATOM 616 O O . ILE A 1 79 ? -5.791 2.253 8.654 1.00 88.12 79 ILE A O 1
ATOM 620 N N . LEU A 1 80 ? -4.257 1.363 7.274 1.00 91.38 80 LEU A N 1
ATOM 621 C CA . LEU A 1 80 ? -4.232 0.061 7.941 1.00 91.38 80 LEU A CA 1
ATOM 622 C C . LEU A 1 80 ? -3.806 0.164 9.414 1.00 91.38 80 LEU A C 1
ATOM 624 O O . LEU A 1 80 ? -4.352 -0.540 10.262 1.00 91.38 80 LEU A O 1
ATOM 628 N N . ALA A 1 81 ? -2.848 1.038 9.734 1.00 92.31 81 ALA A N 1
ATOM 629 C CA . ALA A 1 81 ? -2.439 1.280 11.115 1.00 92.31 81 ALA A CA 1
ATOM 630 C C . ALA A 1 81 ? -3.597 1.840 11.962 1.00 92.31 81 ALA A C 1
ATOM 632 O O . ALA A 1 81 ? -3.842 1.343 13.063 1.00 92.31 81 ALA A O 1
ATOM 633 N N . GLY A 1 82 ? -4.355 2.802 11.423 1.00 92.31 82 GLY A N 1
ATOM 634 C CA . GLY A 1 82 ? -5.537 3.355 12.090 1.00 92.31 82 GLY A CA 1
ATOM 635 C C . GLY A 1 82 ? -6.637 2.316 12.327 1.00 92.31 82 GLY A C 1
ATOM 636 O O . GLY A 1 82 ? -7.211 2.258 13.417 1.00 92.31 82 GLY A O 1
ATOM 637 N N . ASP A 1 83 ? -6.890 1.443 11.349 1.00 92.81 83 ASP A N 1
ATOM 638 C CA . ASP A 1 83 ? -7.870 0.360 11.485 1.00 92.81 83 ASP A CA 1
ATOM 639 C C . ASP A 1 83 ? -7.482 -0.630 12.594 1.00 92.81 83 ASP A C 1
ATOM 641 O O . ASP A 1 83 ? -8.331 -1.051 13.385 1.00 92.81 83 ASP A O 1
ATOM 645 N N . ILE A 1 84 ? -6.193 -0.975 12.703 1.00 92.00 84 ILE A N 1
ATOM 646 C CA . ILE A 1 84 ? -5.685 -1.857 13.765 1.00 92.00 84 ILE A CA 1
ATOM 647 C C . ILE A 1 84 ? -5.915 -1.228 15.144 1.00 92.00 84 ILE A C 1
ATOM 649 O O . ILE A 1 84 ? -6.421 -1.899 16.046 1.00 92.00 84 ILE A O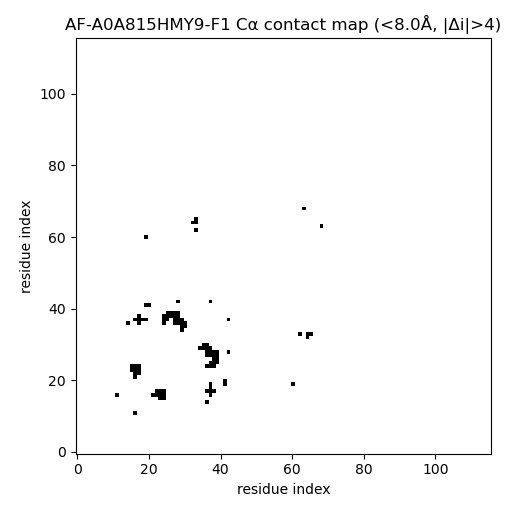 1
ATOM 653 N N . GLU A 1 85 ? -5.592 0.055 15.316 1.00 94.31 85 GLU A N 1
ATOM 654 C CA . GLU A 1 85 ? -5.821 0.759 16.583 1.00 94.31 85 GLU A CA 1
ATOM 655 C C . GLU A 1 85 ? -7.310 0.794 16.954 1.00 94.31 85 GLU A C 1
ATOM 657 O O . GLU A 1 85 ? -7.677 0.546 18.108 1.00 94.31 85 GLU A O 1
ATOM 662 N N . ALA A 1 86 ? -8.190 1.046 15.983 1.00 90.88 86 ALA A N 1
ATOM 663 C CA . ALA A 1 86 ? -9.633 1.035 16.202 1.00 90.88 86 ALA A CA 1
ATOM 664 C C . ALA A 1 86 ? -10.142 -0.347 16.650 1.00 90.88 86 ALA A C 1
ATOM 666 O O . ALA A 1 86 ? -10.962 -0.436 17.570 1.00 90.88 86 ALA A O 1
ATOM 667 N N . LEU A 1 87 ? -9.638 -1.427 16.044 1.00 92.06 87 LEU A N 1
ATOM 668 C CA . LEU A 1 87 ? -9.986 -2.798 16.424 1.00 92.06 87 LEU A CA 1
ATOM 669 C C . LEU A 1 87 ? -9.523 -3.135 17.846 1.00 92.06 87 LEU A C 1
ATOM 671 O O . LEU A 1 87 ? -10.326 -3.642 18.632 1.00 92.06 87 LEU A O 1
ATOM 675 N N . VAL A 1 88 ? -8.283 -2.792 18.207 1.00 92.62 88 VAL A N 1
ATOM 676 C CA . VAL A 1 88 ? -7.739 -3.017 19.560 1.00 92.62 88 VAL A CA 1
ATOM 677 C C . VAL A 1 88 ? -8.567 -2.280 20.614 1.00 92.62 88 VAL A C 1
ATOM 679 O O . VAL A 1 88 ? -8.941 -2.856 21.638 1.00 92.62 88 VAL A O 1
ATOM 682 N N . ASN A 1 89 ? -8.913 -1.019 20.353 1.00 89.38 89 ASN A N 1
ATOM 683 C CA . ASN A 1 89 ? -9.739 -0.231 21.266 1.00 89.38 89 ASN A CA 1
ATOM 684 C C . ASN A 1 89 ? -11.144 -0.832 21.431 1.00 89.38 89 ASN A C 1
ATOM 686 O O . ASN A 1 89 ? -11.684 -0.861 22.539 1.00 89.38 89 ASN A O 1
ATOM 690 N N . ASN A 1 90 ? -11.744 -1.341 20.353 1.00 90.88 90 ASN A N 1
ATOM 691 C CA . ASN A 1 90 ? -13.047 -2.002 20.419 1.00 90.88 90 ASN A CA 1
ATOM 692 C C . ASN A 1 90 ? -12.997 -3.314 21.214 1.00 90.88 90 ASN A C 1
ATOM 694 O O . ASN A 1 90 ? -13.895 -3.565 22.018 1.00 90.88 90 ASN A O 1
ATOM 698 N N . GLU A 1 91 ? -11.946 -4.117 21.053 1.00 90.06 91 GLU A N 1
ATOM 699 C CA . GLU A 1 91 ? -11.749 -5.340 21.839 1.00 90.06 91 GLU A CA 1
ATOM 700 C C . GLU A 1 91 ? -11.637 -5.032 23.340 1.00 90.06 91 GLU A C 1
ATOM 702 O O . GLU A 1 91 ? -12.317 -5.652 24.163 1.00 90.06 91 GLU A O 1
ATOM 707 N N . GLN A 1 92 ? -10.858 -4.008 23.706 1.00 85.81 92 GLN A N 1
ATOM 708 C CA . GLN A 1 92 ? -10.750 -3.560 25.097 1.00 85.81 92 GLN A CA 1
ATOM 709 C C . GLN A 1 92 ? -12.096 -3.091 25.663 1.00 85.81 92 GLN A C 1
ATOM 711 O O . GLN A 1 92 ? -12.436 -3.424 26.801 1.00 85.81 92 GLN A O 1
ATOM 716 N N . ARG A 1 93 ? -12.892 -2.354 24.879 1.00 88.50 93 ARG A N 1
ATOM 717 C CA . ARG A 1 93 ? -14.237 -1.920 25.291 1.00 88.50 93 ARG A CA 1
ATOM 718 C C . ARG A 1 93 ? -15.162 -3.105 25.561 1.00 88.50 93 ARG A C 1
ATOM 720 O O . ARG A 1 93 ? -15.788 -3.139 26.617 1.00 88.50 93 ARG A O 1
ATOM 727 N N . LEU A 1 94 ? -15.198 -4.087 24.660 1.00 87.12 94 LEU A N 1
ATOM 728 C CA . LEU A 1 94 ? -16.009 -5.299 24.824 1.00 87.12 94 LEU A CA 1
ATOM 729 C C . LEU A 1 94 ? -15.583 -6.110 26.055 1.00 87.12 94 LEU A C 1
ATOM 731 O O . LEU A 1 94 ? -16.432 -6.597 26.802 1.00 87.12 94 LEU A O 1
ATOM 735 N N . SER A 1 95 ? -14.276 -6.217 26.301 1.00 91.25 95 SER A N 1
ATOM 736 C CA . SER A 1 95 ? -13.735 -6.871 27.497 1.00 91.25 95 SER A CA 1
ATOM 737 C C . SER A 1 95 ? -14.202 -6.178 28.784 1.00 91.25 95 SER A C 1
ATOM 739 O O . SER A 1 95 ? -14.698 -6.832 29.706 1.00 91.25 95 SER A O 1
ATOM 741 N N . ASN A 1 96 ? -14.142 -4.844 28.818 1.00 92.25 96 A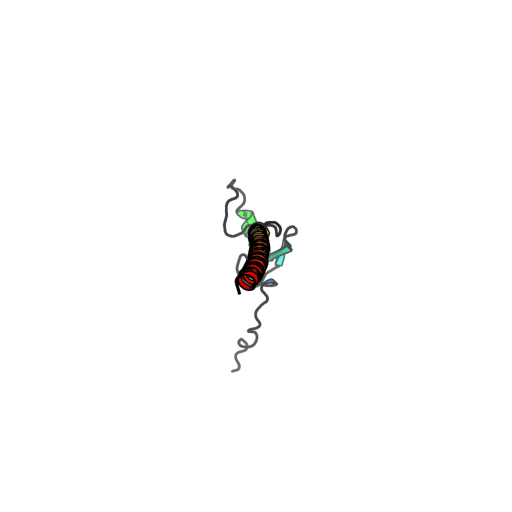SN A N 1
ATOM 742 C CA . ASN A 1 96 ? -14.602 -4.055 29.960 1.00 92.25 96 ASN A CA 1
ATOM 743 C C . ASN A 1 96 ? -16.110 -4.219 30.205 1.00 92.25 96 ASN A C 1
ATOM 745 O O . ASN A 1 96 ? -16.523 -4.415 31.348 1.00 92.25 96 ASN A O 1
ATOM 749 N N . GLU A 1 97 ? -16.937 -4.177 29.157 1.00 93.94 97 GLU A N 1
ATOM 750 C CA . GLU A 1 97 ? -18.390 -4.374 29.270 1.00 93.94 97 GLU A CA 1
ATOM 751 C C . GLU A 1 97 ? -18.745 -5.783 29.763 1.00 93.94 97 GLU A C 1
ATOM 753 O O . GLU A 1 97 ? -19.596 -5.939 30.642 1.00 93.94 97 GLU A O 1
ATOM 758 N N . SER A 1 98 ? -18.049 -6.806 29.260 1.00 94.31 98 SER A N 1
ATOM 759 C CA . SER A 1 98 ? -18.202 -8.191 29.717 1.00 94.31 98 SER A CA 1
ATOM 760 C C . SER A 1 98 ? -17.879 -8.332 31.207 1.00 94.31 98 SER A C 1
ATOM 762 O O . SER A 1 98 ? -18.651 -8.920 31.970 1.00 94.31 98 SER A O 1
ATOM 764 N N . PHE A 1 99 ? -16.781 -7.719 31.656 1.00 95.81 99 PHE A N 1
ATOM 765 C CA . PHE A 1 99 ? -16.398 -7.723 33.065 1.00 95.81 99 PHE A CA 1
ATOM 766 C C . PHE A 1 99 ? -17.435 -7.019 33.951 1.00 95.81 99 PHE A C 1
ATOM 768 O O . PHE A 1 99 ? -17.814 -7.548 34.999 1.00 95.81 99 PHE A O 1
ATOM 775 N N . GLN A 1 100 ? -17.960 -5.871 33.513 1.00 94.69 100 GLN A N 1
ATOM 776 C CA . GLN A 1 100 ? -19.029 -5.170 34.233 1.00 94.69 100 GLN A CA 1
ATOM 777 C C . GLN A 1 100 ? -20.296 -6.024 34.337 1.00 94.69 100 GLN A C 1
ATOM 779 O O . GLN A 1 100 ? -20.859 -6.157 35.424 1.00 94.69 100 GLN A O 1
ATOM 784 N N . MET A 1 101 ? -20.700 -6.687 33.249 1.00 95.38 101 MET A N 1
ATOM 785 C CA . MET A 1 101 ? -21.836 -7.612 33.260 1.00 95.38 101 MET A CA 1
ATOM 786 C C . MET A 1 101 ? -21.624 -8.759 34.259 1.00 95.38 101 MET A C 1
ATOM 788 O O . MET A 1 101 ? -22.539 -9.116 35.005 1.00 95.38 101 MET A O 1
ATOM 792 N N . GLN A 1 102 ? -20.413 -9.320 34.319 1.00 95.69 102 GLN A N 1
ATOM 793 C CA . GLN A 1 102 ? -20.060 -10.384 35.262 1.00 95.69 102 GLN A CA 1
ATOM 794 C C . GLN A 1 102 ? -20.212 -9.924 36.722 1.00 95.69 102 GLN A C 1
ATOM 796 O O . GLN A 1 102 ? -20.753 -10.665 37.552 1.00 95.69 102 GLN A O 1
ATOM 801 N N . ILE A 1 103 ? -19.781 -8.697 37.033 1.00 96.88 103 ILE A N 1
ATOM 802 C CA . ILE A 1 103 ? -19.961 -8.088 38.357 1.00 96.88 103 ILE A CA 1
ATOM 803 C C . ILE A 1 103 ? -21.451 -7.931 38.664 1.00 96.88 103 ILE A C 1
ATOM 805 O O . ILE A 1 103 ? -21.911 -8.414 39.700 1.00 96.88 103 ILE A O 1
ATOM 809 N N . THR A 1 104 ? -22.223 -7.323 37.758 1.00 97.19 104 THR A N 1
ATOM 810 C CA . THR A 1 104 ? -23.666 -7.108 37.947 1.00 97.19 104 THR A CA 1
ATOM 811 C C . THR A 1 104 ? -24.403 -8.420 38.200 1.00 97.19 104 THR A C 1
ATOM 813 O O . THR A 1 104 ? -25.185 -8.519 39.145 1.00 97.19 104 THR A O 1
ATOM 816 N N . LEU A 1 105 ? -24.118 -9.462 37.415 1.00 96.31 105 LEU A N 1
ATOM 817 C CA . LEU A 1 105 ? -24.714 -10.784 37.612 1.00 96.31 105 LEU A CA 1
ATOM 818 C C . LEU A 1 105 ? -24.347 -11.396 38.966 1.00 96.31 105 LEU A C 1
ATOM 820 O O . LEU A 1 105 ? -25.170 -12.086 39.565 1.00 96.31 105 LEU A O 1
ATOM 824 N N . THR A 1 106 ? -23.127 -11.166 39.446 1.00 96.56 106 THR A N 1
ATOM 825 C CA . THR A 1 106 ? -22.681 -11.664 40.754 1.00 96.56 106 THR A CA 1
ATOM 826 C C . THR A 1 106 ? -23.448 -10.983 41.885 1.00 96.56 106 THR A C 1
ATOM 828 O O . THR A 1 106 ? -23.975 -11.676 42.754 1.00 96.56 106 THR A O 1
ATOM 831 N N . ILE A 1 107 ? -23.600 -9.657 41.820 1.00 96.88 107 ILE A N 1
ATOM 832 C CA . ILE A 1 107 ? -24.375 -8.876 42.796 1.00 96.88 107 ILE A CA 1
ATOM 833 C C . ILE A 1 107 ? -25.833 -9.345 42.821 1.00 96.88 107 ILE A C 1
ATOM 835 O O . ILE A 1 107 ? -26.349 -9.699 43.879 1.00 96.88 107 ILE A O 1
ATOM 839 N N . LEU A 1 108 ? -26.481 -9.439 41.655 1.00 96.44 108 LEU A N 1
ATOM 840 C CA . LEU A 1 108 ? -27.881 -9.866 41.560 1.00 96.44 108 LEU A CA 1
ATOM 841 C C . LEU A 1 108 ? -28.098 -11.290 42.091 1.00 96.44 108 LEU A C 1
ATOM 843 O O . LEU A 1 108 ? -29.122 -11.574 42.716 1.00 96.44 108 LEU A O 1
ATOM 847 N N . LYS A 1 109 ? -27.139 -12.200 41.871 1.00 96.12 109 LYS A N 1
ATOM 848 C CA . LYS A 1 109 ? -27.181 -13.554 42.446 1.00 96.12 109 LYS A C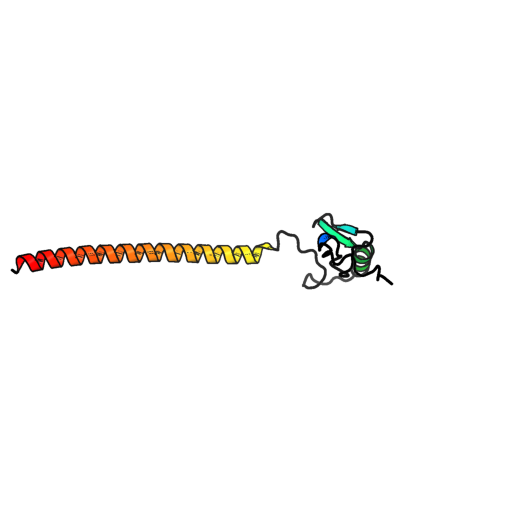A 1
ATOM 849 C C . LYS A 1 109 ? -27.103 -13.523 43.969 1.00 96.12 109 LYS A C 1
ATOM 851 O O . LYS A 1 109 ? -27.842 -14.259 44.621 1.00 96.12 109 LYS A O 1
ATOM 856 N N . GLU A 1 110 ? -26.236 -12.684 44.528 1.00 96.25 110 GLU A N 1
ATOM 857 C CA . GLU A 1 110 ? -26.103 -12.531 45.975 1.00 96.25 110 GLU A CA 1
ATOM 858 C C . GLU A 1 110 ? -27.380 -11.939 46.590 1.00 96.25 110 GLU A C 1
ATOM 860 O O . GLU A 1 110 ? -27.901 -12.470 47.569 1.00 96.25 110 GLU A O 1
ATOM 865 N N . GLU A 1 111 ? -27.951 -10.899 45.985 1.00 96.00 111 GLU A N 1
ATOM 866 C CA . GLU A 1 111 ? -29.214 -10.304 46.437 1.00 96.00 111 GLU A CA 1
ATOM 867 C C . GLU A 1 111 ? -30.385 -11.286 46.339 1.00 96.00 111 GLU A C 1
ATOM 869 O O . GLU A 1 111 ? -31.144 -11.442 47.295 1.00 96.00 111 GLU A O 1
ATOM 874 N N . SER A 1 112 ? -30.491 -12.030 45.235 1.00 93.38 112 SER A N 1
ATOM 875 C CA . SER A 1 112 ? -31.509 -13.074 45.087 1.00 93.38 112 SER A CA 1
ATOM 876 C C . SER A 1 112 ? -31.358 -14.188 46.126 1.00 93.38 112 SER A C 1
ATOM 878 O O . SER A 1 112 ? -32.367 -14.755 46.547 1.00 93.38 112 SER A O 1
ATOM 880 N N . SER A 1 113 ? -30.131 -14.498 46.560 1.00 93.44 113 SER A N 1
ATOM 881 C CA . SER 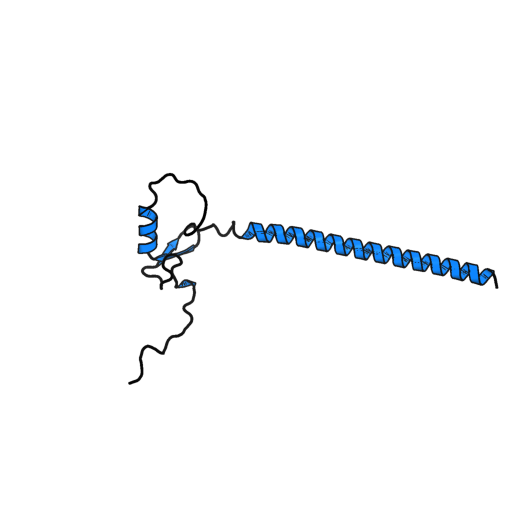A 1 113 ? -29.884 -15.496 47.608 1.00 93.44 113 SER A CA 1
ATOM 882 C C . SER A 1 113 ? -30.324 -15.035 48.999 1.00 93.44 113 SER A C 1
ATOM 884 O O . SER A 1 113 ? -30.721 -15.869 49.801 1.00 93.44 113 SER A O 1
ATOM 886 N N . LYS A 1 114 ? -30.327 -13.720 49.264 1.00 93.06 114 LYS A N 1
ATOM 887 C CA . LYS A 1 114 ? -30.791 -13.120 50.530 1.00 93.06 114 LYS A CA 1
ATOM 888 C C . LYS A 1 114 ? -32.319 -13.056 50.644 1.00 93.06 114 LYS A C 1
ATOM 890 O O . LYS A 1 114 ? -32.837 -12.844 51.734 1.00 93.06 114 LYS A O 1
ATOM 895 N N . LEU A 1 115 ? -33.028 -13.189 49.521 1.00 85.56 115 LEU A N 1
ATOM 896 C CA . LEU A 1 115 ? -34.493 -13.144 49.443 1.00 85.56 115 LEU A CA 1
ATOM 897 C C . LEU A 1 115 ? -35.159 -14.528 49.569 1.00 85.56 115 LEU A C 1
ATOM 899 O O . LEU A 1 115 ? -36.387 -14.600 49.570 1.00 85.56 115 LEU A O 1
ATOM 903 N N . LYS A 1 116 ? -34.373 -15.609 49.632 1.00 71.75 116 LYS A N 1
ATOM 904 C CA . LYS A 1 116 ? -34.838 -16.985 49.862 1.00 71.75 116 LYS A CA 1
ATOM 905 C C . LYS A 1 116 ? -34.601 -17.390 51.309 1.00 71.75 116 LYS A C 1
ATOM 907 O O . LYS A 1 116 ? -35.450 -18.146 51.824 1.00 71.75 116 LYS A O 1
#

Solvent-accessible surface area (backbone atoms only — not comparable to full-atom values): 7372 Å² total; per-residue (Å²): 136,80,73,83,84,82,74,70,94,61,79,75,56,69,93,51,36,11,83,86,80,72,40,71,49,52,68,68,43,66,42,86,92,75,65,51,54,33,20,45,67,62,52,53,61,60,58,79,67,69,87,64,100,68,80,100,70,87,84,90,82,77,85,73,55,82,78,76,73,45,63,70,58,51,54,54,50,53,52,52,52,52,52,50,54,52,50,53,53,50,53,53,50,54,53,50,52,52,53,51,51,53,51,53,53,51,53,53,52,54,55,56,59,74,76,109

pLDDT: mean 75.33, std 19.19, range [37.25, 97.19]

Foldseek 3Di:
DDPPPPDDPPPPPCLQAAPQPRHGADCWDADPQARHTHHPVSVVVVVVVPPDPDDPDDDDDDPDHPVVVCPVVVVVVVVVVVVVVVVVVVVVVVVVVVVVVVVVVVVVVVVVVVVD

Mean predicted aligned error: 18.03 Å

InterPro domains:
  IPR001841 Zinc finger, RING-type [PF13923] (18-44)
  IPR001841 Zinc finger, RING-type [PS50089] (18-63)
  IPR013083 Zinc finger, RING/FYVE/PHD-type [G3DSA:3.30.40.10] (4-113)
  IPR017907 Zinc finger, RING-type, conserved site [PS00518] (34-43)